Protein AF-A0A7V8AI16-F1 (afdb_monomer_lite)

pLDDT: mean 85.96, std 12.44, range [37.0, 92.94]

Radius of gyration: 10.96 Å; chains: 1; bounding box: 30×22×20 Å

Secondary structure (DSSP, 8-state):
-----SS-HHHHHT--HHHHHT--HHHHHTS-HHHHTT--TTTGGGS-HHHHHT--HHHHHT--GGG-

Foldseek 3Di:
DPLPLVDDLVRLCVDDLVVLLPDDLVNLQSDALSNLCSHDLVNLVSHDPSNVVSDDPRNVVSHDPSSD

Sequence (68 aa):
MTDTSFLSVAQIAGLDTTSIFGLTTTNIKSLAGTQIAALTETQVPVLTTTNIGVLSATQVKSLTATQM

Structure (mmCIF, N/CA/C/O backbone):
data_AF-A0A7V8AI16-F1
#
_entry.id   AF-A0A7V8AI16-F1
#
loop_
_atom_site.group_PDB
_atom_site.id
_atom_site.type_symbol
_atom_site.label_atom_id
_atom_site.label_alt_id
_atom_site.label_comp_id
_atom_site.label_asym_id
_atom_site.label_entity_id
_atom_site.label_seq_id
_atom_site.pdbx_PDB_ins_code
_atom_site.Cartn_x
_atom_site.Cartn_y
_atom_site.Cartn_z
_atom_site.occupancy
_atom_site.B_iso_or_equiv
_atom_site.auth_seq_id
_atom_site.auth_comp_id
_atom_site.auth_asym_id
_atom_site.auth_atom_id
_atom_site.pdbx_PDB_model_num
ATOM 1 N N . MET A 1 1 ? 20.100 -2.572 2.269 1.00 37.38 1 MET A N 1
ATOM 2 C CA . MET A 1 1 ? 19.397 -3.675 2.948 1.00 37.38 1 MET A CA 1
ATOM 3 C C . MET A 1 1 ? 18.526 -4.308 1.886 1.00 37.38 1 MET A C 1
ATOM 5 O O . MET A 1 1 ? 17.810 -3.586 1.210 1.00 37.38 1 MET A O 1
ATOM 9 N N . THR A 1 2 ? 18.748 -5.580 1.579 1.00 37.00 2 THR A N 1
ATOM 10 C CA . THR A 1 2 ? 17.999 -6.299 0.546 1.00 37.00 2 THR A CA 1
ATOM 11 C C . THR A 1 2 ? 16.654 -6.674 1.140 1.00 37.00 2 THR A C 1
ATOM 13 O O . THR A 1 2 ? 16.546 -7.702 1.804 1.00 37.00 2 THR A O 1
ATOM 16 N N . ASP A 1 3 ? 15.664 -5.806 0.955 1.00 43.84 3 ASP A N 1
ATOM 17 C CA . ASP A 1 3 ? 14.279 -6.071 1.327 1.00 43.84 3 ASP A CA 1
ATOM 18 C C . ASP A 1 3 ? 13.749 -7.190 0.421 1.00 43.84 3 ASP A C 1
ATOM 20 O O . ASP A 1 3 ? 13.188 -6.962 -0.648 1.00 43.84 3 ASP A O 1
ATOM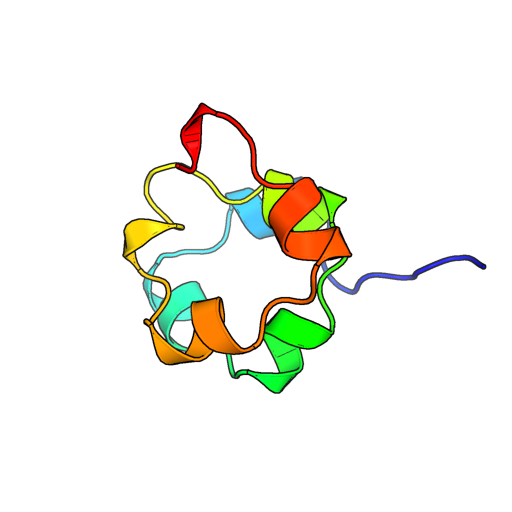 24 N N . THR A 1 4 ? 14.012 -8.433 0.819 1.00 46.22 4 THR A N 1
ATOM 25 C CA . THR A 1 4 ? 13.460 -9.650 0.224 1.00 46.22 4 THR A CA 1
ATOM 26 C C . THR A 1 4 ? 11.972 -9.700 0.531 1.00 46.22 4 THR A C 1
ATOM 28 O O . THR A 1 4 ? 11.514 -10.380 1.448 1.00 46.22 4 THR A O 1
ATOM 31 N N . SER A 1 5 ? 11.210 -8.920 -0.220 1.00 55.75 5 SER A N 1
ATOM 32 C CA . SER A 1 5 ? 9.766 -8.955 -0.199 1.00 55.75 5 SER A CA 1
ATOM 33 C C . SER A 1 5 ? 9.293 -10.260 -0.848 1.00 55.75 5 SER A C 1
ATOM 35 O O . SER A 1 5 ? 9.595 -10.511 -2.013 1.00 55.75 5 SER A O 1
ATOM 37 N N . PHE A 1 6 ? 8.562 -11.092 -0.100 1.00 69.44 6 PHE A N 1
ATOM 38 C CA . PHE A 1 6 ? 8.117 -12.440 -0.501 1.00 69.44 6 PHE A CA 1
ATOM 39 C C . PHE A 1 6 ? 7.334 -12.511 -1.830 1.00 69.44 6 PHE A C 1
ATOM 41 O O . PHE A 1 6 ? 7.190 -13.595 -2.391 1.00 69.44 6 PHE A O 1
ATOM 48 N N . LEU A 1 7 ? 6.829 -11.380 -2.336 1.00 78.69 7 LEU A N 1
ATOM 49 C CA . LEU A 1 7 ? 6.067 -11.275 -3.579 1.00 78.69 7 LEU A CA 1
ATOM 50 C C . LEU A 1 7 ? 6.650 -10.173 -4.469 1.00 78.69 7 LEU A C 1
ATOM 52 O O . LEU A 1 7 ? 6.828 -9.037 -4.035 1.00 78.69 7 LEU A O 1
ATOM 56 N N . SER A 1 8 ? 6.908 -10.488 -5.731 1.00 86.56 8 SER A N 1
ATOM 57 C CA . SER A 1 8 ? 7.242 -9.498 -6.756 1.00 86.56 8 SER A CA 1
ATOM 58 C C . SER A 1 8 ? 6.045 -8.594 -7.075 1.00 86.56 8 SER A C 1
ATOM 60 O O . SER A 1 8 ? 4.891 -8.966 -6.871 1.00 86.56 8 SER A O 1
ATOM 62 N N . VAL A 1 9 ? 6.309 -7.417 -7.647 1.00 87.56 9 VAL A N 1
ATOM 63 C CA . VAL A 1 9 ? 5.262 -6.493 -8.125 1.00 87.56 9 VAL A CA 1
ATOM 64 C C . VAL A 1 9 ? 4.303 -7.146 -9.129 1.00 87.56 9 VAL A C 1
ATOM 66 O O . VAL A 1 9 ? 3.102 -6.904 -9.067 1.00 87.56 9 VAL A O 1
ATOM 69 N N . ALA A 1 10 ? 4.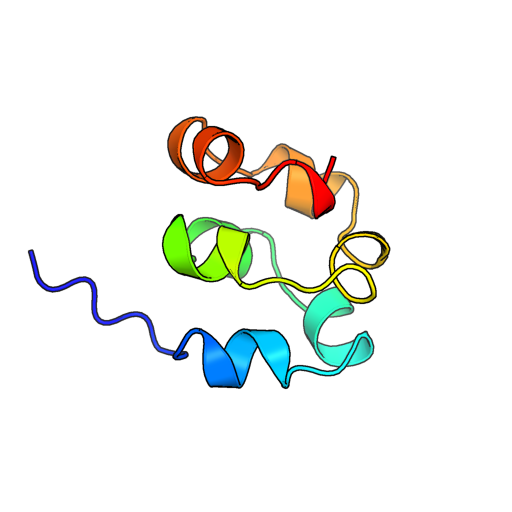798 -8.044 -9.987 1.00 86.19 10 ALA A N 1
ATOM 70 C CA . ALA A 1 10 ? 3.956 -8.806 -10.909 1.00 86.19 10 ALA A CA 1
ATOM 71 C C . ALA A 1 10 ? 3.034 -9.795 -10.177 1.00 86.19 10 ALA A C 1
ATOM 73 O O . ALA A 1 10 ? 1.879 -9.961 -10.557 1.00 86.19 10 ALA A O 1
ATOM 74 N N . GLN A 1 11 ? 3.521 -10.427 -9.105 1.00 88.25 11 GLN A N 1
ATOM 75 C CA . GLN A 1 11 ? 2.692 -11.305 -8.278 1.00 88.25 11 GLN A CA 1
ATOM 76 C C . GLN A 1 11 ? 1.629 -10.516 -7.515 1.00 88.25 11 GLN A C 1
ATOM 78 O O . GLN A 1 11 ? 0.501 -10.981 -7.450 1.00 88.25 11 GLN A O 1
ATOM 83 N N . ILE A 1 12 ? 1.954 -9.322 -7.001 1.00 88.75 12 ILE A N 1
ATOM 84 C CA . ILE A 1 12 ? 0.973 -8.431 -6.360 1.00 88.75 12 ILE A CA 1
ATOM 85 C C . ILE A 1 12 ? -0.133 -8.054 -7.349 1.00 88.75 12 ILE A C 1
ATOM 87 O O . ILE A 1 12 ? -1.305 -8.230 -7.034 1.00 88.75 12 ILE A O 1
ATOM 91 N N . ALA A 1 13 ? 0.221 -7.623 -8.563 1.00 87.50 13 ALA A N 1
ATOM 92 C CA . ALA A 1 13 ? -0.756 -7.291 -9.601 1.00 87.50 13 ALA A CA 1
ATOM 93 C C . ALA A 1 13 ? -1.604 -8.500 -10.047 1.00 87.50 13 ALA A C 1
ATOM 95 O O . ALA A 1 13 ? -2.727 -8.328 -10.509 1.00 87.50 13 ALA A O 1
ATOM 96 N N . GLY A 1 14 ? -1.078 -9.720 -9.893 1.00 90.00 14 GLY A N 1
ATOM 97 C CA . GLY A 1 14 ? -1.775 -10.971 -10.194 1.00 90.00 14 GLY A CA 1
ATOM 98 C C . GLY A 1 14 ? -2.627 -11.541 -9.055 1.00 90.00 14 GLY A C 1
ATOM 99 O O . GLY A 1 14 ? -3.278 -12.562 -9.267 1.00 90.00 14 GLY A O 1
ATOM 100 N N . LEU A 1 15 ? -2.626 -10.940 -7.857 1.00 90.19 15 LEU A N 1
ATOM 101 C CA . LEU A 1 15 ? -3.476 -11.398 -6.753 1.00 90.19 15 LEU A CA 1
ATOM 102 C C . LEU A 1 15 ? -4.952 -11.136 -7.061 1.00 90.19 15 LEU A C 1
ATOM 104 O O . LEU A 1 15 ? -5.330 -10.044 -7.484 1.00 90.19 15 LEU A O 1
ATOM 108 N N . ASP A 1 16 ? -5.807 -12.116 -6.788 1.00 92.31 16 ASP A N 1
ATOM 109 C CA . ASP A 1 16 ? -7.244 -11.884 -6.842 1.00 92.31 16 ASP A CA 1
ATOM 110 C C . ASP A 1 16 ? -7.717 -11.008 -5.668 1.00 92.31 16 ASP A C 1
ATOM 112 O O . ASP A 1 16 ? -7.056 -10.845 -4.637 1.00 92.31 16 ASP A O 1
ATOM 116 N N . THR A 1 17 ? -8.902 -10.427 -5.825 1.00 90.75 17 THR A N 1
ATOM 117 C CA . THR A 1 17 ? -9.497 -9.533 -4.828 1.00 90.75 17 THR A CA 1
ATOM 118 C C . THR A 1 17 ? -9.809 -10.249 -3.511 1.00 90.75 17 THR A C 1
ATOM 120 O O . THR A 1 17 ? -9.744 -9.638 -2.450 1.00 90.75 17 THR A O 1
ATOM 123 N N . THR A 1 18 ? -10.078 -11.557 -3.538 1.00 91.25 18 THR A N 1
ATOM 124 C CA . THR A 1 18 ? -10.366 -12.342 -2.325 1.00 91.25 18 THR A CA 1
ATOM 125 C C . THR A 1 18 ? -9.112 -12.516 -1.468 1.00 91.25 18 THR A C 1
ATOM 127 O O . THR A 1 18 ? -9.161 -12.387 -0.246 1.00 91.25 18 THR A O 1
ATOM 130 N N . SER A 1 19 ? -7.966 -12.728 -2.108 1.00 89.62 19 SER A N 1
ATOM 131 C CA . SER A 1 19 ? -6.655 -12.808 -1.473 1.00 89.62 19 SER A CA 1
ATOM 132 C C . SER A 1 19 ? -6.264 -11.465 -0.870 1.00 89.62 19 SER A C 1
ATOM 134 O O . SER A 1 19 ? -5.780 -11.428 0.258 1.00 89.62 19 SER A O 1
ATOM 136 N N . ILE A 1 20 ? -6.530 -10.360 -1.582 1.00 89.94 20 ILE A N 1
ATOM 137 C CA . ILE A 1 20 ? -6.323 -8.998 -1.065 1.00 89.94 20 ILE A CA 1
ATOM 138 C C . ILE A 1 20 ? -7.213 -8.727 0.154 1.00 89.94 20 ILE A C 1
ATOM 140 O O . ILE A 1 20 ? -6.730 -8.206 1.157 1.00 89.94 20 ILE A O 1
ATOM 144 N N . PHE A 1 21 ? -8.483 -9.133 0.106 1.00 89.00 21 PHE A N 1
ATOM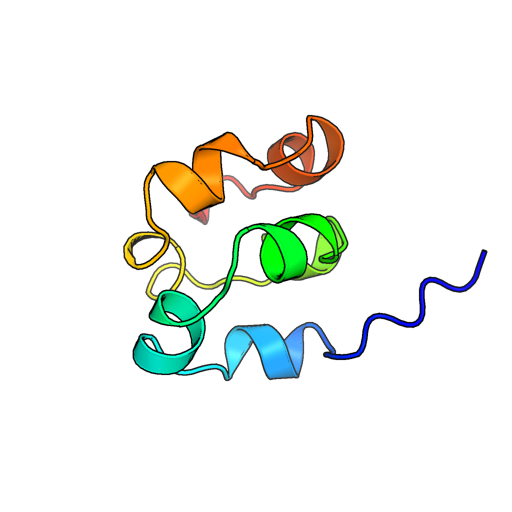 145 C CA . PHE A 1 21 ? -9.411 -8.997 1.230 1.00 89.00 21 PHE A CA 1
ATOM 146 C C . PHE A 1 21 ? -8.964 -9.801 2.463 1.00 89.00 21 PHE A C 1
ATOM 148 O O . PHE A 1 21 ? -9.163 -9.372 3.598 1.00 89.00 21 PHE A O 1
ATOM 155 N N . GLY A 1 22 ? -8.323 -10.953 2.252 1.00 89.56 22 GLY A N 1
ATOM 156 C CA . GLY A 1 22 ? -7.759 -11.786 3.314 1.00 89.56 22 GLY A CA 1
ATOM 157 C C . GLY A 1 22 ? -6.460 -11.259 3.936 1.00 89.56 22 GLY A C 1
ATOM 158 O O . GLY A 1 22 ? -5.962 -11.864 4.889 1.00 89.56 22 GLY A O 1
ATOM 159 N N . LEU A 1 23 ? -5.882 -10.160 3.432 1.00 89.50 23 LEU A N 1
ATOM 160 C CA . LEU A 1 23 ? -4.624 -9.627 3.955 1.00 89.50 23 LEU A CA 1
ATOM 161 C C . LEU A 1 23 ? -4.798 -9.026 5.351 1.00 89.50 23 LEU A C 1
ATOM 163 O O . LEU A 1 23 ? -5.575 -8.098 5.589 1.00 89.50 23 LEU A O 1
ATOM 167 N N . THR A 1 24 ? -3.969 -9.492 6.281 1.00 90.75 24 THR A N 1
ATOM 168 C CA . THR A 1 24 ? -3.910 -8.913 7.623 1.00 90.75 24 THR A CA 1
ATOM 169 C C . THR A 1 24 ? -3.167 -7.578 7.616 1.00 90.75 24 THR A C 1
ATOM 171 O O . THR A 1 24 ? -2.343 -7.289 6.743 1.00 90.75 24 THR A O 1
ATOM 174 N N . THR A 1 25 ? -3.384 -6.763 8.646 1.00 89.75 25 THR A N 1
ATOM 175 C CA . THR A 1 25 ? -2.638 -5.511 8.851 1.00 89.75 25 THR A CA 1
ATOM 176 C C . THR A 1 25 ? -1.125 -5.728 8.954 1.00 89.75 25 THR A C 1
ATOM 178 O O . THR A 1 25 ? -0.352 -4.884 8.504 1.00 89.75 25 THR A O 1
ATOM 181 N N . THR A 1 26 ? -0.689 -6.875 9.481 1.00 89.50 26 THR A N 1
ATOM 182 C CA . THR A 1 26 ? 0.725 -7.274 9.523 1.00 89.50 26 THR A CA 1
ATOM 183 C C . THR A 1 26 ? 1.283 -7.518 8.124 1.00 89.50 26 THR A C 1
ATOM 185 O O . THR A 1 26 ? 2.390 -7.071 7.830 1.00 89.50 26 THR A O 1
ATOM 188 N N . ASN A 1 27 ? 0.519 -8.168 7.236 1.00 88.50 27 ASN A N 1
ATOM 189 C CA . ASN A 1 27 ? 0.949 -8.368 5.850 1.00 88.50 27 ASN A CA 1
ATOM 190 C C . ASN A 1 27 ? 1.103 -7.027 5.133 1.00 88.50 27 ASN A C 1
ATOM 192 O O . ASN A 1 27 ? 2.139 -6.789 4.523 1.00 88.50 27 ASN A O 1
ATOM 196 N N . ILE A 1 28 ? 0.127 -6.129 5.288 1.00 89.06 28 ILE A N 1
ATOM 197 C CA . ILE A 1 28 ? 0.163 -4.789 4.689 1.00 89.06 28 ILE A CA 1
ATOM 198 C C . ILE A 1 28 ? 1.362 -3.980 5.195 1.00 89.06 28 ILE A C 1
ATOM 200 O O . ILE A 1 28 ? 2.074 -3.371 4.401 1.00 89.06 28 ILE A O 1
ATOM 204 N N . LYS A 1 29 ? 1.655 -4.016 6.498 1.00 89.50 29 LYS A N 1
ATOM 205 C CA . LYS A 1 29 ? 2.844 -3.358 7.066 1.00 89.50 29 LYS A CA 1
ATOM 206 C C . LYS A 1 29 ? 4.166 -3.927 6.556 1.00 89.50 29 LYS A C 1
ATOM 208 O O . LYS A 1 29 ? 5.157 -3.206 6.536 1.00 89.50 29 LYS A O 1
ATOM 213 N N . SER A 1 30 ? 4.183 -5.196 6.159 1.00 88.62 30 SER A N 1
ATOM 214 C CA . SER A 1 30 ? 5.370 -5.853 5.612 1.00 88.62 30 SER A CA 1
ATOM 215 C C . SER A 1 30 ? 5.616 -5.535 4.132 1.00 88.62 30 SER A C 1
ATOM 217 O O . SER A 1 30 ? 6.676 -5.899 3.622 1.00 88.62 30 SER A O 1
ATOM 219 N N . LEU A 1 31 ? 4.667 -4.904 3.429 1.00 86.94 31 LEU A N 1
ATOM 220 C CA . LEU A 1 31 ? 4.835 -4.538 2.022 1.00 86.94 31 LEU A CA 1
ATOM 221 C C . LEU A 1 31 ? 5.744 -3.314 1.872 1.00 86.94 31 LEU A C 1
ATOM 223 O O . LEU A 1 31 ? 5.580 -2.301 2.549 1.00 86.94 31 LEU A O 1
ATOM 227 N N . ALA A 1 32 ? 6.665 -3.370 0.921 1.00 89.44 32 ALA A N 1
ATOM 228 C CA . ALA A 1 32 ? 7.438 -2.218 0.491 1.00 89.44 32 ALA A CA 1
ATOM 229 C C . ALA A 1 32 ? 6.567 -1.230 -0.302 1.00 89.44 32 ALA A C 1
ATOM 231 O O . ALA A 1 32 ? 5.555 -1.594 -0.906 1.00 89.44 32 ALA A O 1
ATOM 232 N N . GLY A 1 33 ? 7.006 0.029 -0.369 1.00 90.44 33 GLY A N 1
ATOM 233 C CA . GLY A 1 33 ? 6.320 1.074 -1.133 1.00 90.44 33 GLY A CA 1
ATOM 234 C C . GLY A 1 33 ? 6.117 0.722 -2.611 1.00 90.44 33 GLY A C 1
ATOM 235 O O . GLY A 1 33 ? 5.049 0.966 -3.159 1.00 90.44 33 GLY A O 1
ATOM 236 N N . THR A 1 34 ? 7.088 0.052 -3.237 1.00 89.38 34 THR A N 1
ATOM 237 C CA . THR A 1 34 ? 6.993 -0.409 -4.634 1.00 89.38 34 THR A CA 1
ATOM 238 C C . THR A 1 34 ? 5.910 -1.465 -4.851 1.00 89.38 34 THR A C 1
ATOM 240 O O . THR A 1 34 ? 5.319 -1.519 -5.922 1.00 89.38 34 THR A O 1
ATOM 243 N N . GLN A 1 35 ? 5.623 -2.292 -3.846 1.00 89.81 35 GLN A N 1
ATOM 244 C CA . GLN A 1 35 ? 4.564 -3.300 -3.913 1.00 89.81 35 GLN A CA 1
ATOM 245 C C . GLN A 1 35 ? 3.192 -2.675 -3.682 1.00 89.81 35 GLN A C 1
ATOM 247 O O . GLN A 1 35 ? 2.240 -3.035 -4.361 1.00 89.81 35 GLN A O 1
ATOM 252 N N . ILE A 1 36 ? 3.108 -1.696 -2.778 1.00 90.19 36 ILE A N 1
ATOM 253 C CA . ILE A 1 36 ? 1.907 -0.870 -2.614 1.00 90.19 36 ILE A CA 1
ATOM 254 C C . ILE A 1 36 ? 1.588 -0.139 -3.927 1.00 90.19 36 ILE A C 1
ATOM 256 O O . ILE A 1 36 ? 0.453 -0.185 -4.388 1.00 90.19 36 ILE A O 1
ATOM 260 N N . ALA A 1 37 ? 2.596 0.436 -4.588 1.00 90.50 37 ALA A N 1
ATOM 261 C CA . ALA A 1 37 ? 2.452 1.083 -5.894 1.00 90.50 37 ALA A CA 1
ATOM 262 C C . ALA A 1 37 ? 2.039 0.121 -7.026 1.00 90.50 37 ALA A C 1
ATOM 264 O O . ALA A 1 37 ? 1.546 0.566 -8.057 1.00 90.50 37 ALA A O 1
ATOM 265 N N . ALA A 1 38 ? 2.250 -1.188 -6.853 1.00 91.44 38 ALA A N 1
ATOM 266 C CA . ALA A 1 38 ? 1.897 -2.209 -7.838 1.00 91.44 38 ALA A CA 1
ATOM 267 C C . ALA A 1 38 ? 0.474 -2.763 -7.682 1.00 91.44 38 ALA A C 1
ATOM 269 O O . ALA A 1 38 ? 0.044 -3.553 -8.522 1.00 91.44 38 ALA A O 1
ATOM 270 N N . LEU A 1 39 ? -0.257 -2.371 -6.631 1.00 90.62 39 LEU A N 1
ATOM 271 C CA . LEU A 1 39 ? -1.679 -2.686 -6.522 1.00 90.62 39 LEU A CA 1
ATOM 272 C C . LEU A 1 39 ? -2.448 -2.020 -7.665 1.00 90.62 39 LEU A C 1
ATOM 274 O O . LEU A 1 39 ? -2.260 -0.842 -7.965 1.00 90.62 39 LEU A O 1
ATOM 278 N N . THR A 1 40 ? -3.341 -2.771 -8.287 1.00 91.94 40 THR A N 1
ATOM 279 C CA . THR A 1 40 ? -4.145 -2.300 -9.418 1.00 91.94 40 THR A CA 1
ATOM 280 C C . THR A 1 40 ? -5.405 -1.562 -8.957 1.00 91.94 40 THR A C 1
ATOM 282 O O . THR A 1 40 ? -5.848 -1.708 -7.815 1.00 91.94 40 THR A O 1
ATOM 285 N N . GLU A 1 41 ? -6.034 -0.815 -9.868 1.00 90.69 41 GLU A N 1
ATOM 286 C CA . GLU A 1 41 ? -7.303 -0.102 -9.631 1.00 90.69 41 GLU A CA 1
ATOM 287 C C . GLU A 1 41 ? -8.440 -1.013 -9.146 1.00 90.69 41 GLU A C 1
ATOM 289 O O . GLU A 1 41 ? -9.357 -0.554 -8.474 1.00 90.69 41 GLU A O 1
ATOM 294 N N . THR A 1 42 ? -8.393 -2.310 -9.456 1.00 90.94 42 THR A N 1
ATOM 295 C CA . THR A 1 42 ? -9.406 -3.281 -9.018 1.00 90.94 42 THR A CA 1
ATOM 296 C C . THR A 1 42 ? -9.1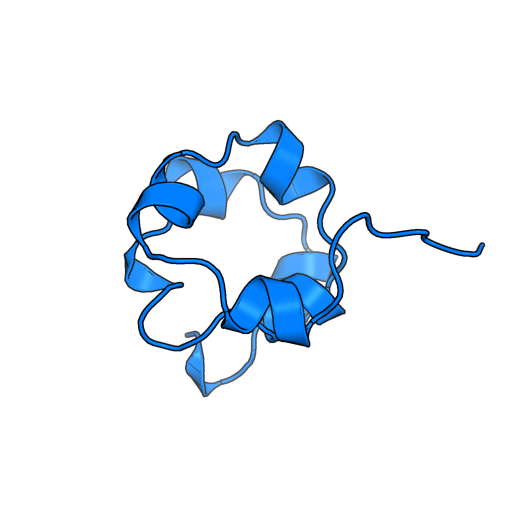04 -3.877 -7.643 1.00 90.94 42 THR A C 1
ATOM 298 O O . THR A 1 42 ? -10.012 -4.375 -6.981 1.00 90.94 42 THR A O 1
ATOM 301 N N . GLN A 1 43 ? -7.848 -3.819 -7.189 1.00 92.00 43 GLN A N 1
ATOM 302 C CA . GLN A 1 43 ? -7.405 -4.353 -5.899 1.00 92.00 43 GLN A CA 1
ATOM 303 C C . GLN A 1 43 ? -7.468 -3.303 -4.785 1.00 92.00 43 GLN A C 1
ATOM 305 O O . GLN A 1 43 ? -7.818 -3.638 -3.655 1.00 92.00 43 GLN A O 1
ATOM 310 N N . VAL A 1 44 ? -7.157 -2.036 -5.085 1.00 90.38 44 VAL A N 1
ATOM 311 C CA . VAL A 1 44 ? -7.159 -0.949 -4.087 1.00 90.38 44 VAL A CA 1
ATOM 312 C C . VAL A 1 44 ? -8.521 -0.772 -3.397 1.00 90.38 44 VAL A C 1
ATOM 314 O O . VAL A 1 44 ? -8.532 -0.723 -2.167 1.00 90.38 44 VAL A O 1
ATOM 317 N N . PRO A 1 45 ? -9.671 -0.770 -4.104 1.00 90.50 45 PRO A N 1
ATOM 318 C CA . PRO A 1 45 ? -10.988 -0.640 -3.472 1.00 90.50 45 PRO A CA 1
ATOM 319 C C . PRO A 1 45 ? -11.365 -1.807 -2.552 1.00 90.50 45 PRO A C 1
ATOM 321 O O . PRO A 1 45 ? -12.309 -1.700 -1.775 1.00 90.50 45 PRO A O 1
ATOM 324 N N . VAL A 1 46 ? -10.657 -2.935 -2.656 1.00 92.69 46 VAL A N 1
ATOM 325 C CA . VAL A 1 46 ? -10.913 -4.142 -1.862 1.00 92.69 46 VAL A CA 1
ATOM 326 C C . VAL A 1 46 ? -10.181 -4.098 -0.518 1.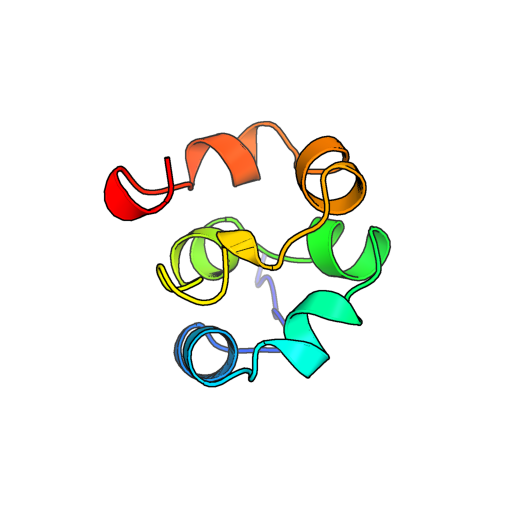00 92.69 46 VAL A C 1
ATOM 328 O O . VAL A 1 46 ? -10.530 -4.838 0.404 1.00 92.69 46 VAL A O 1
ATOM 331 N N . LEU A 1 47 ? -9.196 -3.207 -0.367 1.00 90.19 47 LEU A N 1
ATOM 332 C CA . LEU A 1 47 ? -8.551 -2.964 0.916 1.00 90.19 47 LEU A CA 1
ATOM 333 C C . LEU A 1 47 ? -9.550 -2.376 1.910 1.00 90.19 47 LEU A C 1
ATOM 335 O O . LEU A 1 47 ? -10.269 -1.418 1.627 1.00 90.19 47 LEU A O 1
ATOM 339 N N . THR A 1 48 ? -9.552 -2.915 3.125 1.00 90.56 48 THR A N 1
ATOM 340 C CA . THR A 1 48 ? -10.397 -2.373 4.189 1.00 90.56 48 THR A CA 1
ATOM 341 C C . THR A 1 48 ? -9.839 -1.047 4.707 1.00 90.56 48 THR A C 1
ATOM 343 O O . THR A 1 48 ? -8.633 -0.782 4.649 1.00 90.56 48 THR A O 1
ATOM 346 N N . THR A 1 49 ? -10.693 -0.225 5.320 1.00 90.00 49 THR A N 1
ATOM 347 C CA . THR A 1 49 ? -10.259 1.006 6.005 1.00 90.00 49 THR A CA 1
ATOM 348 C C . THR A 1 49 ? -9.230 0.725 7.104 1.00 90.00 49 THR A C 1
ATOM 350 O O . THR A 1 49 ? -8.338 1.537 7.341 1.00 90.00 49 THR A O 1
ATOM 353 N N . THR A 1 50 ? -9.291 -0.454 7.734 1.00 90.88 50 THR A N 1
ATOM 354 C CA . THR A 1 50 ? -8.287 -0.918 8.697 1.00 90.88 50 THR A CA 1
ATOM 355 C C . THR A 1 50 ? -6.939 -1.195 8.031 1.00 90.88 50 THR A C 1
ATOM 357 O O . THR A 1 50 ? -5.910 -0.823 8.589 1.00 90.88 50 THR A O 1
ATOM 360 N N . ASN A 1 51 ? -6.914 -1.803 6.839 1.00 90.31 51 ASN A N 1
ATOM 361 C CA . ASN A 1 51 ? -5.671 -2.010 6.088 1.00 90.31 51 ASN A CA 1
ATOM 362 C C . ASN A 1 51 ? -5.038 -0.674 5.674 1.00 90.31 51 ASN A C 1
ATOM 364 O O . ASN A 1 51 ? -3.830 -0.502 5.814 1.00 90.31 51 ASN A O 1
ATOM 368 N N . ILE A 1 52 ? -5.851 0.283 5.225 1.00 89.56 52 ILE A N 1
ATOM 369 C CA . ILE A 1 52 ? -5.378 1.619 4.843 1.00 89.56 52 ILE A CA 1
ATOM 370 C C . ILE A 1 52 ? -4.848 2.375 6.072 1.00 89.56 52 ILE A C 1
ATOM 372 O O . ILE A 1 52 ? -3.788 2.993 6.011 1.00 89.56 52 ILE A O 1
ATOM 376 N N . GLY A 1 53 ? -5.528 2.266 7.217 1.00 91.81 53 GLY A N 1
ATOM 377 C CA . GLY A 1 53 ? -5.135 2.938 8.458 1.00 91.81 53 GLY A CA 1
ATOM 378 C C . GLY A 1 53 ? -3.816 2.455 9.071 1.00 91.81 53 GLY A C 1
ATOM 379 O O . GLY A 1 53 ? -3.238 3.165 9.892 1.00 91.81 53 GLY A O 1
ATOM 380 N N . VAL A 1 54 ? -3.315 1.274 8.688 1.00 92.94 54 VAL A N 1
ATOM 381 C CA . VAL A 1 54 ? -2.017 0.761 9.168 1.00 92.94 54 VAL A CA 1
ATOM 382 C C . VAL A 1 54 ? -0.844 1.066 8.238 1.00 92.94 54 VAL A C 1
ATOM 384 O O . VAL A 1 54 ? 0.291 0.722 8.588 1.00 92.94 54 VAL A O 1
ATOM 387 N N . LEU A 1 55 ? -1.093 1.698 7.085 1.00 91.25 55 LEU A N 1
ATOM 388 C CA . LEU A 1 55 ? -0.039 2.109 6.163 1.00 91.25 55 LEU A CA 1
ATOM 389 C C . LEU A 1 55 ? 0.878 3.144 6.822 1.00 91.25 55 LEU A C 1
ATOM 391 O O . LEU A 1 55 ? 0.445 4.098 7.466 1.00 91.25 55 LEU A O 1
ATOM 395 N N . SER A 1 56 ? 2.179 2.963 6.632 1.00 92.50 56 SER A N 1
ATOM 396 C CA . SER A 1 56 ? 3.183 3.947 7.025 1.00 92.50 56 SER A CA 1
ATOM 397 C C . SER A 1 56 ? 3.189 5.146 6.075 1.00 92.50 56 SER A C 1
ATOM 399 O O . SER A 1 56 ? 2.810 5.042 4.908 1.00 92.50 56 SER A O 1
ATOM 401 N N . ALA A 1 57 ? 3.726 6.280 6.533 1.00 91.94 57 ALA A N 1
ATOM 402 C CA . ALA A 1 57 ? 3.878 7.471 5.696 1.00 91.94 57 ALA A CA 1
ATOM 403 C C . ALA A 1 57 ? 4.682 7.203 4.406 1.00 91.94 57 ALA A C 1
ATOM 405 O O . ALA A 1 57 ? 4.392 7.791 3.369 1.00 91.94 57 ALA A O 1
ATOM 406 N N . THR A 1 58 ? 5.669 6.302 4.445 1.00 90.31 58 THR A N 1
ATOM 407 C CA . THR A 1 58 ? 6.455 5.907 3.264 1.00 90.31 58 THR A CA 1
ATOM 408 C C . THR A 1 58 ? 5.620 5.116 2.258 1.00 90.31 58 THR A C 1
ATOM 410 O O . THR A 1 58 ? 5.709 5.366 1.057 1.00 90.31 58 THR A O 1
ATOM 413 N N . GLN A 1 59 ? 4.785 4.189 2.734 1.00 91.94 59 GLN A N 1
ATOM 414 C CA . GLN A 1 59 ? 3.882 3.417 1.876 1.00 91.94 59 GLN A CA 1
ATOM 415 C C . GLN A 1 59 ? 2.810 4.313 1.252 1.00 91.94 59 GLN A C 1
ATOM 417 O O . GLN A 1 59 ? 2.586 4.230 0.051 1.00 91.94 59 GLN A O 1
ATOM 422 N N . VAL A 1 60 ? 2.227 5.233 2.030 1.00 91.56 60 VAL A N 1
ATOM 423 C CA . VAL A 1 60 ? 1.261 6.220 1.517 1.00 91.56 60 VAL A CA 1
ATOM 424 C C . VAL A 1 60 ? 1.901 7.123 0.461 1.00 91.56 60 VAL A C 1
ATOM 426 O O . VAL A 1 60 ? 1.312 7.345 -0.587 1.00 91.56 60 VAL A O 1
ATOM 429 N N . LYS A 1 61 ? 3.141 7.583 0.673 1.00 92.19 61 LYS A N 1
ATOM 430 C CA . LYS A 1 61 ? 3.897 8.347 -0.338 1.00 92.19 61 LYS A CA 1
ATOM 431 C C . LYS A 1 61 ? 4.206 7.562 -1.614 1.00 92.19 61 LYS A C 1
ATOM 433 O O . LYS A 1 61 ? 4.571 8.174 -2.610 1.00 92.19 61 LYS A O 1
ATOM 438 N N . SER A 1 62 ? 4.126 6.235 -1.564 1.00 91.56 62 SER A N 1
ATOM 439 C CA . SER A 1 62 ? 4.363 5.373 -2.722 1.00 91.56 62 SER A CA 1
ATOM 440 C C . SER A 1 62 ? 3.088 5.095 -3.520 1.00 91.56 62 SER A C 1
ATOM 442 O O . SER A 1 62 ? 3.183 4.500 -4.588 1.00 91.56 62 SER A O 1
ATOM 444 N N . LEU A 1 63 ? 1.914 5.515 -3.029 1.00 90.94 63 LEU A N 1
ATOM 445 C CA . LEU A 1 63 ? 0.675 5.440 -3.798 1.00 90.94 63 LEU A CA 1
ATOM 446 C C . LEU A 1 63 ? 0.792 6.297 -5.060 1.00 90.94 63 LEU A C 1
ATOM 448 O O . LEU A 1 63 ? 1.341 7.400 -5.049 1.00 90.94 63 LEU A O 1
ATOM 452 N N . THR A 1 64 ? 0.269 5.768 -6.155 1.00 89.88 64 THR A N 1
ATOM 453 C CA . THR A 1 64 ? 0.226 6.457 -7.443 1.00 89.88 64 THR A CA 1
ATOM 454 C C . THR A 1 64 ? -1.055 7.276 -7.567 1.00 89.88 64 THR A C 1
ATOM 456 O O . THR A 1 64 ? -2.037 7.022 -6.872 1.00 89.88 64 THR A O 1
ATOM 459 N N . ALA A 1 65 ? -1.072 8.239 -8.494 1.00 87.06 65 ALA A N 1
ATOM 460 C CA . ALA A 1 65 ? -2.258 9.060 -8.762 1.00 87.06 65 ALA A CA 1
ATOM 461 C C . ALA A 1 65 ? -3.486 8.226 -9.165 1.00 87.06 65 ALA A C 1
ATOM 463 O O . ALA A 1 65 ? -4.611 8.641 -8.949 1.00 87.06 65 ALA A O 1
ATOM 464 N N . THR A 1 66 ? -3.257 7.046 -9.732 1.00 83.94 66 THR A N 1
ATOM 465 C CA . THR A 1 66 ? -4.292 6.097 -10.137 1.00 83.94 66 THR A CA 1
ATOM 466 C C . THR A 1 66 ? -4.945 5.370 -8.951 1.00 83.94 66 THR A C 1
ATOM 468 O O . THR A 1 66 ? -6.034 4.823 -9.079 1.00 83.94 66 THR A O 1
ATOM 471 N N . GLN A 1 67 ? -4.284 5.340 -7.793 1.00 84.25 67 GLN A N 1
ATOM 472 C CA .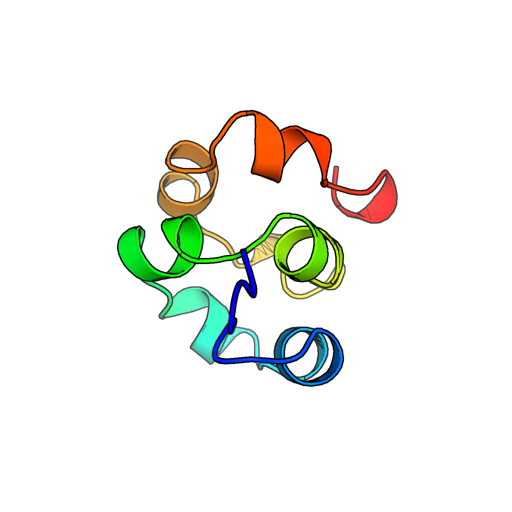 GLN A 1 67 ? -4.747 4.635 -6.593 1.00 84.25 67 GLN A CA 1
ATOM 473 C C . GLN A 1 67 ? -5.429 5.567 -5.571 1.00 84.25 67 GLN A C 1
ATOM 475 O O . GLN A 1 67 ? -5.849 5.085 -4.518 1.00 84.25 67 GLN A O 1
ATOM 480 N N . MET A 1 68 ? -5.496 6.876 -5.848 1.00 80.81 68 MET A N 1
ATOM 481 C CA . MET A 1 68 ? -6.112 7.914 -5.006 1.00 80.81 68 MET A CA 1
ATOM 482 C C . MET A 1 68 ? -7.413 8.421 -5.622 1.00 80.81 68 MET A C 1
ATOM 484 O O . MET A 1 68 ? -8.354 8.665 -4.836 1.00 80.81 68 MET A O 1
#